Protein AF-0000000077098275 (afdb_homodimer)

Structure (mmCIF, N/CA/C/O backbone):
data_AF-0000000077098275-model_v1
#
loop_
_entity.id
_entity.type
_entity.pdbx_description
1 polymer 'Uncharacterized protein'
#
loop_
_atom_site.group_PDB
_atom_site.id
_atom_site.type_symbol
_atom_site.label_atom_id
_atom_site.label_alt_id
_atom_site.label_comp_id
_atom_site.label_asym_id
_atom_site.label_entity_id
_atom_site.label_seq_id
_atom_site.pdbx_PDB_ins_code
_atom_site.Cartn_x
_atom_site.Cartn_y
_atom_site.Cartn_z
_atom_site.occupancy
_atom_site.B_iso_or_equiv
_atom_site.auth_seq_id
_atom_site.auth_comp_id
_atom_site.auth_asym_id
_atom_site.auth_atom_id
_atom_site.pdbx_PDB_model_num
ATOM 1 N N . MET A 1 1 ? -8.297 6.328 11.312 1 56.41 1 MET A N 1
ATOM 2 C CA . MET A 1 1 ? -8.406 5.145 10.461 1 56.41 1 MET A CA 1
ATOM 3 C C . MET A 1 1 ? -8.031 5.469 9.023 1 56.41 1 MET A C 1
ATOM 5 O O . MET A 1 1 ? -8.227 6.598 8.562 1 56.41 1 MET A O 1
ATOM 9 N N . ALA A 1 2 ? -7.176 4.492 8.523 1 63.88 2 ALA A N 1
ATOM 10 C CA . ALA A 1 2 ? -6.82 4.684 7.117 1 63.88 2 ALA A CA 1
ATOM 11 C C . ALA A 1 2 ? -8.07 4.762 6.242 1 63.88 2 ALA A C 1
ATOM 13 O O . ALA A 1 2 ? -9 3.973 6.41 1 63.88 2 ALA A O 1
ATOM 14 N N . ASP A 1 3 ? -8.07 5.73 5.465 1 86 3 ASP A N 1
ATOM 15 C CA . ASP A 1 3 ? -9.195 6.055 4.586 1 86 3 ASP A CA 1
ATOM 16 C C . ASP A 1 3 ? -9.297 5.055 3.438 1 86 3 ASP A C 1
ATOM 18 O O . ASP A 1 3 ? -8.289 4.699 2.822 1 86 3 ASP A O 1
ATOM 22 N N . LYS A 1 4 ? -10.492 4.488 3.303 1 90.38 4 LYS A N 1
ATOM 23 C CA . LYS A 1 4 ? -10.781 3.553 2.223 1 90.38 4 LYS A CA 1
ATOM 24 C C . LYS A 1 4 ? -10.352 4.117 0.873 1 90.38 4 LYS A C 1
ATOM 26 O O . LYS A 1 4 ? -9.883 3.375 0.005 1 90.38 4 LYS A O 1
ATOM 31 N N . LYS A 1 5 ? -10.531 5.406 0.741 1 93.31 5 LYS A N 1
ATOM 32 C CA . LYS A 1 5 ? -10.141 6.059 -0.504 1 93.31 5 LYS A CA 1
ATOM 33 C C . LYS A 1 5 ? -8.633 5.957 -0.72 1 93.31 5 LYS A C 1
ATOM 35 O O . LYS A 1 5 ? -8.172 5.648 -1.823 1 93.31 5 LYS A O 1
ATOM 40 N N . ASP A 1 6 ? -7.898 6.191 0.342 1 94.5 6 ASP A N 1
ATOM 41 C CA . ASP A 1 6 ? -6.445 6.09 0.25 1 94.5 6 ASP A CA 1
ATOM 42 C C . ASP A 1 6 ? -6.012 4.66 -0.071 1 94.5 6 ASP A C 1
ATOM 44 O O . ASP A 1 6 ? -5.102 4.445 -0.874 1 94.5 6 ASP A O 1
ATOM 48 N N . ALA A 1 7 ? -6.75 3.693 0.528 1 96.44 7 ALA A N 1
ATOM 49 C CA . ALA A 1 7 ? -6.438 2.287 0.292 1 96.44 7 ALA A CA 1
ATOM 50 C C . ALA A 1 7 ? -6.66 1.914 -1.171 1 96.44 7 ALA A C 1
ATOM 52 O O . ALA A 1 7 ? -5.883 1.152 -1.75 1 96.44 7 ALA A O 1
ATOM 53 N N . GLN A 1 8 ? -7.707 2.457 -1.73 1 96 8 GLN A N 1
ATOM 54 C CA . GLN A 1 8 ? -8.016 2.178 -3.129 1 96 8 GLN A CA 1
ATOM 55 C C . GLN A 1 8 ? -6.965 2.777 -4.059 1 96 8 GLN A C 1
ATOM 57 O O . GLN A 1 8 ? -6.633 2.191 -5.09 1 96 8 GLN A O 1
ATOM 62 N N . VAL A 1 9 ? -6.461 3.949 -3.701 1 96.12 9 VAL A N 1
ATOM 63 C CA . VAL A 1 9 ? -5.383 4.566 -4.465 1 96.12 9 VAL A CA 1
ATOM 64 C C . VAL A 1 9 ? -4.145 3.676 -4.43 1 96.12 9 VAL A C 1
ATOM 66 O O . VAL A 1 9 ? -3.516 3.434 -5.461 1 96.12 9 VAL A O 1
ATOM 69 N N . MET A 1 10 ? -3.889 3.172 -3.211 1 97.19 10 MET A N 1
ATOM 70 C CA . MET A 1 10 ? -2.746 2.277 -3.053 1 97.19 10 MET A CA 1
ATOM 71 C C . MET A 1 10 ? -2.936 1.001 -3.865 1 97.19 10 MET A C 1
ATOM 73 O O . MET A 1 10 ? -2.006 0.537 -4.523 1 97.19 10 MET A O 1
ATOM 77 N N . LEU A 1 11 ? -4.121 0.427 -3.842 1 97.56 11 LEU A N 1
ATOM 78 C CA . LEU A 1 11 ? -4.418 -0.797 -4.574 1 97.56 11 LEU A CA 1
ATOM 79 C C . LEU A 1 11 ? -4.25 -0.587 -6.078 1 97.56 11 LEU A C 1
ATOM 81 O O . LEU A 1 11 ? -3.684 -1.437 -6.766 1 97.56 11 LEU A O 1
ATOM 85 N N . ALA A 1 12 ? -4.738 0.492 -6.582 1 97.31 12 ALA A N 1
ATOM 86 C CA . ALA A 1 12 ? -4.621 0.805 -8.008 1 97.31 12 ALA A CA 1
ATOM 87 C C . ALA A 1 12 ? -3.156 0.902 -8.422 1 97.31 12 ALA A C 1
ATOM 89 O O . ALA A 1 12 ? -2.773 0.4 -9.484 1 97.31 12 ALA A O 1
ATOM 90 N N . ALA A 1 13 ? -2.348 1.507 -7.617 1 97.25 13 ALA A N 1
ATOM 91 C CA . ALA A 1 13 ? -0.921 1.632 -7.906 1 97.25 13 ALA A CA 1
ATOM 92 C C . ALA A 1 13 ? -0.24 0.266 -7.914 1 97.25 13 ALA A C 1
ATOM 94 O O . ALA A 1 13 ? 0.595 -0.015 -8.773 1 97.25 13 ALA A O 1
ATOM 95 N N . LEU A 1 14 ? -0.598 -0.636 -6.973 1 97.75 14 LEU A N 1
ATOM 96 C CA . LEU A 1 14 ? -0.047 -1.985 -6.918 1 97.75 14 LEU A CA 1
ATOM 97 C C . LEU A 1 14 ? -0.404 -2.77 -8.172 1 97.75 14 LEU A C 1
ATOM 99 O O . LEU A 1 14 ? 0.446 -3.459 -8.742 1 97.75 14 LEU A O 1
ATOM 103 N N . ARG A 1 15 ? -1.604 -2.539 -8.656 1 97.12 15 ARG A N 1
ATOM 104 C CA . ARG A 1 15 ? -2.104 -3.258 -9.82 1 97.12 15 ARG A CA 1
ATOM 105 C C . ARG A 1 15 ? -1.322 -2.877 -11.078 1 97.12 15 ARG A C 1
ATOM 107 O O . ARG A 1 15 ? -1.293 -3.635 -12.047 1 97.12 15 ARG A O 1
ATOM 114 N N . GLU A 1 16 ? -0.742 -1.752 -11.102 1 97.5 16 GLU A N 1
ATOM 115 C CA . GLU A 1 16 ? 0.075 -1.327 -12.234 1 97.5 16 GLU A CA 1
ATOM 116 C C . GLU A 1 16 ? 1.383 -2.111 -12.297 1 97.5 16 GLU A C 1
ATOM 118 O O . GLU A 1 16 ? 2.045 -2.141 -13.336 1 97.5 16 GLU A O 1
ATOM 123 N N . GLU A 1 17 ? 1.777 -2.732 -11.203 1 96.88 17 GLU A N 1
ATOM 124 C CA . GLU A 1 17 ? 3.092 -3.363 -11.109 1 96.88 17 GLU A CA 1
ATOM 125 C C . GLU A 1 17 ? 2.973 -4.883 -11.078 1 96.88 17 GLU A C 1
ATOM 127 O O . GLU A 1 17 ? 3.85 -5.59 -11.578 1 96.88 17 GLU A O 1
ATOM 132 N N . ILE A 1 18 ? 1.907 -5.379 -10.453 1 95.06 18 ILE A N 1
ATOM 133 C CA . ILE A 1 18 ? 1.725 -6.824 -10.336 1 95.06 18 ILE A CA 1
ATOM 134 C C . ILE A 1 18 ? 0.254 -7.176 -10.547 1 95.06 18 ILE A C 1
ATOM 136 O O . ILE A 1 18 ? -0.635 -6.395 -10.195 1 95.06 18 ILE A O 1
ATOM 140 N N . PRO A 1 19 ? 0.095 -8.367 -11.148 1 94.38 19 PRO A N 1
ATOM 141 C CA . PRO A 1 19 ? -1.283 -8.859 -11.148 1 94.38 19 PRO A CA 1
ATOM 142 C C . PRO A 1 19 ? -1.779 -9.211 -9.75 1 94.38 19 PRO A C 1
ATOM 144 O O . PRO A 1 19 ? -1.065 -9.867 -8.984 1 94.38 19 PRO A O 1
ATOM 147 N N . ILE A 1 20 ? -2.986 -8.695 -9.422 1 94.94 20 ILE A N 1
ATOM 148 C CA . ILE A 1 20 ? -3.635 -9.055 -8.164 1 94.94 20 ILE A CA 1
ATOM 149 C C . ILE A 1 20 ? -4.938 -9.805 -8.453 1 94.94 20 ILE A C 1
ATOM 151 O O . ILE A 1 20 ? -5.91 -9.203 -8.922 1 94.94 20 ILE A O 1
ATOM 155 N N . PRO A 1 21 ? -4.867 -11.109 -8.133 1 93.69 21 PRO A N 1
ATOM 156 C CA . PRO A 1 21 ? -6.105 -11.867 -8.336 1 93.69 21 PRO A CA 1
ATOM 157 C C . PRO A 1 21 ? -7.27 -11.336 -7.508 1 93.69 21 PRO A C 1
ATOM 159 O O . PRO A 1 21 ? -7.078 -10.922 -6.363 1 93.69 21 PRO A O 1
ATOM 162 N N . TYR A 1 22 ? -8.461 -11.398 -8.07 1 93.38 22 TYR A N 1
ATOM 163 C CA . TYR A 1 22 ? -9.656 -10.906 -7.398 1 93.38 22 TYR A CA 1
ATOM 164 C C . TYR A 1 22 ? -9.812 -11.555 -6.031 1 93.38 22 TYR A C 1
ATOM 166 O O . TYR A 1 22 ? -10.195 -10.891 -5.062 1 93.38 22 TYR A O 1
ATOM 174 N N . ALA A 1 23 ? -9.398 -12.844 -5.977 1 93.69 23 ALA A N 1
ATOM 175 C CA . ALA A 1 23 ? -9.547 -13.625 -4.754 1 93.69 23 ALA A CA 1
ATOM 176 C C . ALA A 1 23 ? -8.602 -13.117 -3.664 1 93.69 23 ALA A C 1
ATOM 178 O O . ALA A 1 23 ? -8.828 -13.367 -2.477 1 93.69 23 ALA A O 1
ATOM 179 N N . GLN A 1 24 ? -7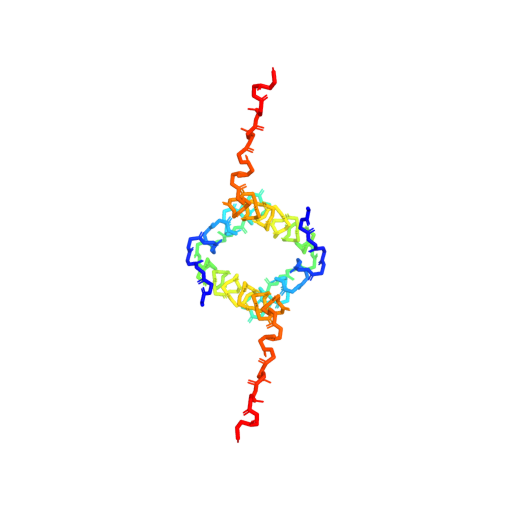.586 -12.32 -4.02 1 94.75 24 GLN A N 1
ATOM 180 C CA . GLN A 1 24 ? -6.59 -11.859 -3.057 1 94.75 24 GLN A CA 1
ATOM 181 C C . GLN A 1 24 ? -6.789 -10.383 -2.719 1 94.75 24 GLN A C 1
ATOM 183 O O . GLN A 1 24 ? -6.191 -9.867 -1.772 1 94.75 24 GLN A O 1
ATOM 188 N N . GLU A 1 25 ? -7.691 -9.703 -3.428 1 95.44 25 GLU A N 1
ATOM 189 C CA . GLU A 1 25 ? -7.855 -8.258 -3.322 1 95.44 25 GLU A CA 1
ATOM 190 C C . GLU A 1 25 ? -8.234 -7.844 -1.902 1 95.44 25 GLU A C 1
ATOM 192 O O . GLU A 1 25 ? -7.711 -6.863 -1.375 1 95.44 25 GLU A O 1
ATOM 197 N N . LYS A 1 26 ? -9.109 -8.656 -1.34 1 95.81 26 LYS A N 1
ATOM 198 C CA . LYS A 1 26 ? -9.57 -8.32 0.005 1 95.81 26 LYS A CA 1
ATOM 199 C C . LYS A 1 26 ? -8.414 -8.352 1.003 1 95.81 26 LYS A C 1
ATOM 201 O O . LYS A 1 26 ? -8.352 -7.527 1.917 1 95.81 26 LYS A O 1
ATOM 206 N N . TYR A 1 27 ? -7.52 -9.32 0.812 1 96.56 27 TYR A N 1
ATOM 207 C CA . TYR A 1 27 ? -6.371 -9.453 1.702 1 96.56 27 TYR A CA 1
ATOM 208 C C . TYR A 1 27 ? -5.352 -8.352 1.441 1 96.56 27 TYR A C 1
ATOM 210 O O . TYR A 1 27 ? -4.766 -7.805 2.379 1 96.56 27 TYR A O 1
ATOM 218 N N . VAL A 1 28 ? -5.219 -8.023 0.204 1 96.81 28 VAL A N 1
ATOM 219 C CA . VAL A 1 28 ? -4.309 -6.941 -0.156 1 96.81 28 VAL A CA 1
ATOM 220 C C . VAL A 1 28 ? -4.812 -5.629 0.438 1 96.81 28 VAL A C 1
ATOM 222 O O . VAL A 1 28 ? -4.039 -4.867 1.025 1 96.81 28 VAL A O 1
ATOM 225 N N . LEU A 1 29 ? -6.117 -5.406 0.363 1 97.06 29 LEU A N 1
ATOM 226 C CA . LEU A 1 29 ? -6.711 -4.191 0.906 1 97.06 29 LEU A CA 1
ATOM 227 C C . LEU A 1 29 ? -6.539 -4.133 2.42 1 97.06 29 LEU A C 1
ATOM 229 O O . LEU A 1 29 ? -6.234 -3.074 2.975 1 97.06 29 LEU A O 1
ATOM 233 N N . ARG A 1 30 ? -6.703 -5.27 3.039 1 96.56 30 ARG A N 1
ATOM 234 C CA . ARG A 1 30 ? -6.496 -5.324 4.48 1 96.56 30 ARG A CA 1
ATOM 235 C C . ARG A 1 30 ? -5.059 -4.965 4.844 1 96.56 30 ARG A C 1
ATOM 237 O O . ARG A 1 30 ? -4.82 -4.191 5.773 1 96.56 30 ARG A O 1
ATOM 244 N N . GLY A 1 31 ? -4.086 -5.535 4.043 1 97.31 31 GLY A N 1
ATOM 245 C CA . GLY A 1 31 ? -2.684 -5.211 4.254 1 97.31 31 GLY A CA 1
ATOM 246 C C . GLY A 1 31 ?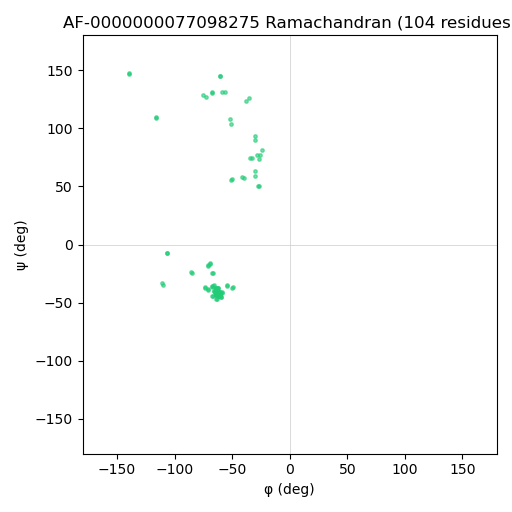 -2.373 -3.742 4.035 1 97.31 31 GLY A C 1
ATOM 247 O O . GLY A 1 31 ? -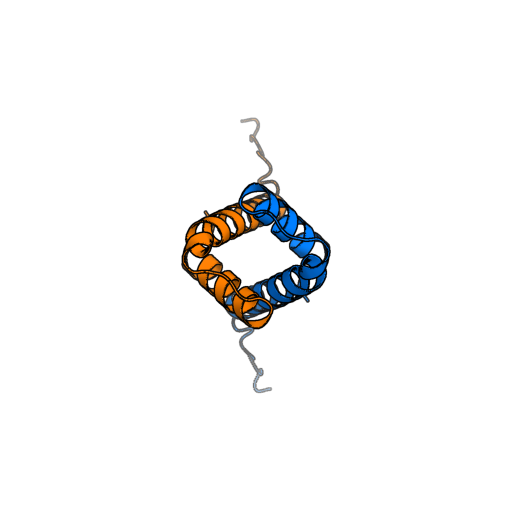1.627 -3.137 4.809 1 97.31 31 GLY A O 1
ATOM 248 N N . ILE A 1 32 ? -2.943 -3.184 3.051 1 97.62 32 ILE A N 1
ATOM 249 C CA . ILE A 1 32 ? -2.758 -1.77 2.742 1 97.62 32 ILE A CA 1
ATOM 250 C C . ILE A 1 32 ? -3.295 -0.917 3.891 1 97.62 32 ILE A C 1
ATOM 252 O O . ILE A 1 32 ? -2.625 0.013 4.348 1 97.62 32 ILE A O 1
ATOM 256 N N . MET A 1 33 ? -4.512 -1.261 4.359 1 97.06 33 MET A N 1
ATOM 257 C CA . MET A 1 33 ? -5.129 -0.498 5.438 1 97.06 33 MET A CA 1
ATOM 258 C C . MET A 1 33 ? -4.289 -0.574 6.707 1 97.06 33 MET A C 1
ATOM 260 O O . MET A 1 33 ? -4.07 0.439 7.375 1 97.06 33 MET A O 1
ATOM 264 N N . LYS A 1 34 ? -3.799 -1.734 7.047 1 95.94 34 LYS A N 1
ATOM 265 C CA . LYS A 1 34 ? -2.906 -1.894 8.188 1 95.94 34 LYS A CA 1
ATOM 266 C C . LYS A 1 34 ? -1.645 -1.053 8.023 1 95.94 34 LYS A C 1
ATOM 268 O O . LYS A 1 34 ? -1.209 -0.386 8.969 1 95.94 34 LYS A O 1
ATOM 273 N N . GLY A 1 35 ? -1.076 -1.13 6.789 1 96.06 35 GLY A N 1
ATOM 274 C CA . GLY A 1 35 ? 0.127 -0.363 6.508 1 96.06 35 GLY A CA 1
ATOM 275 C C . GLY A 1 35 ? -0.071 1.134 6.652 1 96.06 35 GLY A C 1
ATOM 276 O O . GLY A 1 35 ? 0.759 1.82 7.25 1 96.06 35 GLY A O 1
ATOM 277 N N . LEU A 1 36 ? -1.148 1.619 6.164 1 95.19 36 LEU A N 1
ATOM 278 C CA . LEU A 1 36 ? -1.456 3.041 6.258 1 95.19 36 LEU A CA 1
ATOM 279 C C . LEU A 1 36 ? -1.668 3.455 7.711 1 95.19 36 LEU A C 1
ATOM 281 O O . LEU A 1 36 ? -1.236 4.535 8.125 1 95.19 36 LEU A O 1
ATOM 285 N N . GLU A 1 37 ? -2.309 2.658 8.469 1 93.81 37 GLU A N 1
ATOM 286 C CA . GLU A 1 37 ? -2.506 2.932 9.891 1 93.81 37 GLU A CA 1
ATOM 287 C C . GLU A 1 37 ? -1.173 2.998 10.633 1 93.81 37 GLU A C 1
ATOM 289 O O . GLU A 1 37 ? -0.966 3.877 11.469 1 93.81 37 GLU A O 1
ATOM 294 N N . ARG A 1 38 ? -0.293 2.145 10.336 1 93.88 38 ARG A N 1
ATOM 295 C CA . ARG A 1 38 ? 1.03 2.139 10.953 1 93.88 38 ARG A CA 1
ATOM 296 C C . ARG A 1 38 ? 1.799 3.41 10.609 1 93.88 38 ARG A C 1
ATOM 298 O O . ARG A 1 38 ? 2.482 3.979 11.461 1 93.88 38 ARG A O 1
ATOM 305 N N . LEU A 1 39 ? 1.651 3.816 9.422 1 91.5 39 LEU A N 1
ATOM 306 C CA . LEU A 1 39 ? 2.336 5.035 9 1 91.5 39 LEU A CA 1
ATOM 307 C C . LEU A 1 39 ? 1.771 6.25 9.727 1 91.5 39 LEU A C 1
ATOM 309 O O . LEU A 1 39 ? 2.518 7.16 10.094 1 91.5 39 LEU A O 1
ATOM 313 N N . GLU A 1 40 ? 0.496 6.352 9.828 1 87.81 40 GLU A N 1
ATOM 314 C CA . GLU A 1 40 ? -0.147 7.457 10.531 1 87.81 40 GLU A CA 1
ATOM 315 C C . GLU A 1 40 ? 0.298 7.508 11.992 1 87.81 40 GLU A C 1
ATOM 317 O O . GLU A 1 40 ? 0.514 8.594 12.547 1 87.81 40 GLU A O 1
ATOM 322 N N . LYS A 1 41 ? 0.395 6.367 12.562 1 88.75 41 LYS A N 1
ATOM 323 C CA . LYS A 1 41 ? 0.804 6.285 13.961 1 88.75 41 LYS A CA 1
ATOM 324 C C . LYS A 1 41 ? 2.252 6.734 14.133 1 88.75 41 LYS A C 1
ATOM 326 O O . LYS A 1 41 ? 2.609 7.301 15.172 1 88.75 41 LYS A O 1
ATOM 331 N N . GLN A 1 42 ? 3.012 6.406 13.141 1 85 42 GLN A N 1
ATOM 332 C CA . GLN A 1 42 ? 4.41 6.812 13.203 1 85 42 GLN A CA 1
ATOM 333 C C . GLN A 1 42 ? 4.551 8.32 13.016 1 85 42 GLN A C 1
ATOM 335 O O . GLN A 1 42 ? 5.469 8.938 13.57 1 85 42 GLN A O 1
ATOM 340 N N . LYS A 1 43 ? 3.736 8.898 12.125 1 74.12 43 LYS A N 1
ATOM 341 C CA . LYS A 1 43 ? 3.828 10.32 11.812 1 74.12 43 LYS A CA 1
ATOM 342 C C . LYS A 1 43 ? 3.031 11.156 12.812 1 74.12 43 LYS A C 1
ATOM 344 O O . LYS A 1 43 ? 3.145 12.383 12.836 1 74.12 43 LYS A O 1
ATOM 349 N N . ALA A 1 44 ? 2.068 10.586 13.43 1 64 44 ALA A N 1
ATOM 350 C CA . ALA A 1 44 ? 1.331 11.328 14.453 1 64 44 ALA A CA 1
ATOM 351 C C . ALA A 1 44 ? 2.281 11.953 15.469 1 64 44 ALA A C 1
ATOM 353 O O . ALA A 1 44 ? 3.209 11.297 15.945 1 64 44 ALA A O 1
ATOM 354 N N . PRO A 1 45 ? 2.408 13.219 15.25 1 56.31 45 PRO A N 1
ATOM 355 C CA . PRO A 1 45 ? 3.188 13.883 16.297 1 56.31 45 PRO A CA 1
ATOM 356 C C . PRO A 1 45 ? 2.938 13.281 17.688 1 56.31 45 PRO A C 1
ATOM 358 O O . PRO A 1 45 ? 1.887 12.68 17.922 1 56.31 45 PRO A O 1
ATOM 361 N N . GLU A 1 46 ? 3.982 12.875 18.375 1 48.72 46 GLU A N 1
ATOM 362 C CA . GLU A 1 46 ? 3.764 12.664 19.797 1 48.72 46 GLU A CA 1
ATOM 363 C C . GLU A 1 46 ? 2.684 13.594 20.344 1 48.72 46 GLU A C 1
ATOM 365 O O . GLU A 1 46 ? 2.855 14.82 20.344 1 48.72 46 GLU A O 1
ATOM 370 N N . ALA A 1 47 ? 1.532 13.625 19.938 1 42.44 47 ALA A N 1
ATOM 371 C CA . ALA A 1 47 ? 0.729 14.414 20.875 1 42.44 47 ALA A CA 1
ATOM 372 C C . ALA A 1 47 ? 1.321 14.375 22.281 1 42.44 47 ALA A C 1
ATOM 374 O O . ALA A 1 47 ? 1.452 13.297 22.875 1 42.44 47 ALA A O 1
ATOM 375 N N . GLY A 1 48 ? 2.375 15.031 22.547 1 39.28 48 GLY A N 1
ATOM 376 C CA . GLY A 1 48 ? 2.715 15.359 23.922 1 39.28 48 GLY A CA 1
ATOM 377 C C . GLY A 1 48 ? 1.51 15.391 24.844 1 39.28 48 GLY A C 1
ATOM 378 O O . GLY A 1 48 ? 0.542 16.109 24.578 1 39.28 48 GLY A O 1
ATOM 379 N N . THR A 1 49 ? 1.032 14.336 25.328 1 42.25 49 THR A N 1
ATOM 380 C CA . THR A 1 49 ? 0.385 14.406 26.625 1 42.25 49 THR A CA 1
ATOM 381 C C . THR A 1 49 ? 0.961 15.547 27.453 1 42.25 49 THR A C 1
ATOM 383 O O . THR A 1 49 ? 2.074 15.445 27.984 1 42.25 49 THR A O 1
ATOM 386 N N . SER A 1 50 ? 1.066 16.75 2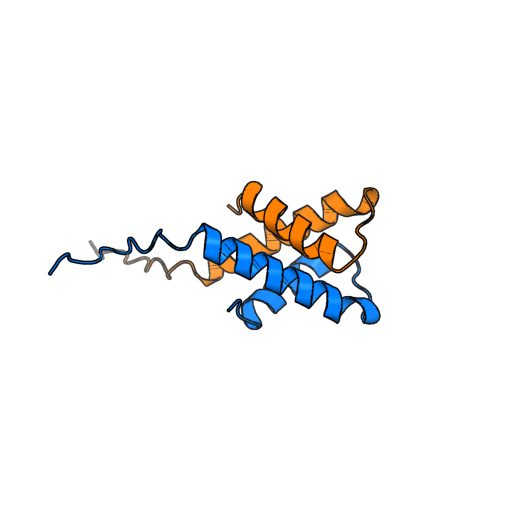6.938 1 41 50 SER A N 1
ATOM 387 C CA . SER A 1 50 ? 1.126 17.828 27.922 1 41 50 SER A CA 1
ATOM 388 C C . SER A 1 50 ? -0.005 17.719 28.938 1 41 50 SER A C 1
ATOM 390 O O . SER A 1 50 ? -1.163 18 28.625 1 41 50 SER A O 1
ATOM 392 N N . LYS A 1 51 ? -0.176 16.609 29.656 1 39.78 51 LYS A N 1
ATOM 393 C CA . LYS A 1 51 ? -0.775 16.75 30.984 1 39.78 51 LYS A CA 1
ATOM 394 C C . LYS A 1 51 ? -0.351 18.062 31.641 1 39.78 51 LYS A C 1
ATOM 396 O O . LYS A 1 51 ? 0.833 18.266 31.922 1 39.78 51 LYS A O 1
ATOM 401 N N . GLY A 1 52 ? -0.821 19.203 31.281 1 33.09 52 GLY A N 1
ATOM 402 C CA . GLY A 1 52 ? -0.918 20.281 32.25 1 33.09 52 GLY A CA 1
ATOM 403 C C . GLY A 1 52 ? -1.138 19.781 33.656 1 33.09 52 GLY A C 1
ATOM 404 O O . GLY A 1 52 ? -1.962 18.906 33.906 1 33.09 52 GLY A O 1
ATOM 405 N N . LYS A 1 53 ? -0.064 19.562 34.312 1 34.59 53 LYS A N 1
ATOM 406 C CA . LYS A 1 53 ? -0.129 19.641 35.781 1 34.59 53 LYS A CA 1
ATOM 407 C C . LYS A 1 53 ? -0.994 20.828 36.219 1 34.59 53 LYS A C 1
ATOM 409 O O . LYS A 1 53 ? -0.618 21.984 36.031 1 34.59 53 LYS A O 1
ATOM 414 N N . HIS A 1 54 ? -2.334 20.875 35.781 1 23.72 54 HIS A N 1
ATOM 415 C CA . HIS A 1 54 ? -2.953 21.625 36.875 1 23.72 54 HIS A CA 1
ATOM 416 C C . HIS A 1 54 ? -2.879 20.859 38.188 1 23.72 54 HIS A C 1
ATOM 418 O O . HIS A 1 54 ? -2.914 19.625 38.188 1 23.72 54 HIS A O 1
ATOM 424 N N . MET B 1 1 ? 8.961 12.844 -2.168 1 58.16 1 MET B N 1
ATOM 425 C CA . MET B 1 1 ? 9.141 11.453 -2.57 1 58.16 1 MET B CA 1
ATOM 426 C C . MET B 1 1 ? 8.836 10.508 -1.411 1 58.16 1 MET B C 1
ATOM 428 O O . MET B 1 1 ? 9.047 10.859 -0.249 1 58.16 1 MET B O 1
ATOM 432 N N . ALA B 1 2 ? 8.07 9.43 -1.848 1 64.88 2 ALA B N 1
ATOM 433 C CA . ALA B 1 2 ? 7.766 8.43 -0.828 1 64.88 2 ALA B CA 1
ATOM 434 C C . ALA B 1 2 ? 9.047 7.84 -0.234 1 64.88 2 ALA B C 1
ATOM 436 O O . ALA B 1 2 ? 9.984 7.523 -0.962 1 64.88 2 ALA B O 1
ATOM 437 N N . ASP B 1 3 ? 9.031 7.832 1.002 1 86.19 3 ASP B N 1
ATOM 438 C CA . ASP B 1 3 ? 10.172 7.375 1.783 1 86.19 3 ASP B CA 1
ATOM 439 C C . ASP B 1 3 ? 10.273 5.852 1.767 1 86.19 3 ASP B C 1
ATOM 441 O O . ASP B 1 3 ? 9.273 5.156 1.915 1 86.19 3 ASP B O 1
ATOM 445 N N . LYS B 1 4 ? 11.477 5.375 1.431 1 90.62 4 LYS B N 1
ATOM 446 C CA . LYS B 1 4 ? 11.766 3.941 1.418 1 90.62 4 LYS B CA 1
ATOM 447 C C . LYS B 1 4 ? 11.336 3.285 2.729 1 90.62 4 LYS B C 1
ATOM 449 O O . LYS B 1 4 ? 10.875 2.143 2.734 1 90.62 4 LYS B O 1
ATOM 454 N N . LYS B 1 5 ? 11.547 4.039 3.795 1 93.31 5 LYS B N 1
ATOM 455 C CA . LYS B 1 5 ? 11.156 3.516 5.102 1 93.31 5 LYS B CA 1
ATOM 456 C C . LYS B 1 5 ? 9.648 3.285 5.176 1 93.31 5 LYS B C 1
ATOM 458 O O . LYS B 1 5 ? 9.195 2.25 5.668 1 93.31 5 LYS B O 1
ATOM 463 N N . ASP B 1 6 ? 8.906 4.238 4.668 1 94.44 6 ASP B N 1
ATOM 464 C CA . ASP B 1 6 ? 7.453 4.094 4.656 1 94.44 6 ASP B CA 1
ATOM 465 C C . ASP B 1 6 ? 7.023 2.92 3.777 1 94.44 6 ASP B C 1
ATOM 467 O O . ASP B 1 6 ? 6.117 2.168 4.137 1 94.44 6 ASP B O 1
ATOM 471 N N . ALA B 1 7 ? 7.762 2.762 2.656 1 96.44 7 ALA B N 1
ATOM 472 C CA . ALA B 1 7 ? 7.449 1.666 1.744 1 96.44 7 ALA B CA 1
ATOM 473 C C . ALA B 1 7 ? 7.68 0.313 2.412 1 96.44 7 ALA B C 1
ATOM 475 O O . ALA B 1 7 ? 6.902 -0.624 2.211 1 96.44 7 ALA B O 1
ATOM 476 N N . GLN B 1 8 ? 8.727 0.255 3.201 1 96.06 8 GLN B N 1
ATOM 477 C CA . GLN B 1 8 ? 9.031 -0.988 3.9 1 96.06 8 GLN B CA 1
ATOM 478 C C . GLN B 1 8 ? 7.98 -1.305 4.957 1 96.06 8 GLN B C 1
ATOM 480 O O . GLN B 1 8 ? 7.648 -2.471 5.18 1 96.06 8 GLN B O 1
ATOM 485 N N . VAL B 1 9 ? 7.465 -0.281 5.609 1 96.12 9 VAL B N 1
ATOM 486 C CA . VAL B 1 9 ? 6.387 -0.463 6.574 1 96.12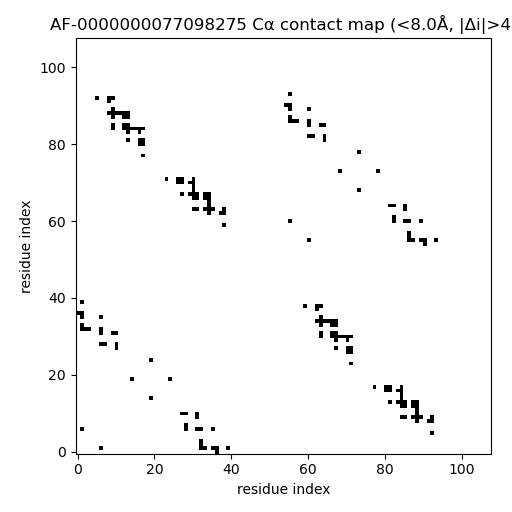 9 VAL B CA 1
ATOM 487 C C . VAL B 1 9 ? 5.152 -1.023 5.867 1 96.12 9 VAL B C 1
ATOM 489 O O . VAL B 1 9 ? 4.527 -1.966 6.355 1 96.12 9 VAL B O 1
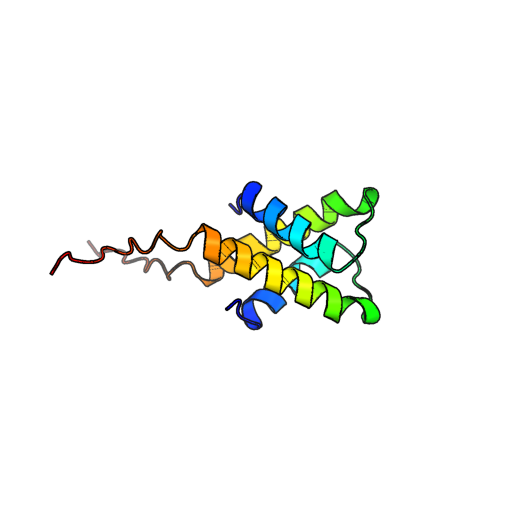ATOM 492 N N . MET B 1 10 ? 4.906 -0.434 4.684 1 97.19 10 MET B N 1
ATOM 493 C CA . MET B 1 10 ? 3.764 -0.9 3.9 1 97.19 10 MET B CA 1
ATOM 494 C C . MET B 1 10 ? 3.961 -2.346 3.459 1 97.19 10 MET B C 1
ATOM 496 O O . MET B 1 10 ? 3.033 -3.154 3.531 1 97.19 10 MET B O 1
ATOM 500 N N . LEU B 1 11 ? 5.148 -2.693 3.01 1 97.56 11 LEU B N 1
ATOM 501 C CA . LEU B 1 11 ? 5.457 -4.043 2.555 1 97.56 11 LEU B CA 1
ATOM 502 C C . LEU B 1 11 ? 5.289 -5.051 3.688 1 97.56 11 LEU B C 1
ATOM 504 O O . LEU B 1 11 ? 4.73 -6.133 3.486 1 97.56 11 LEU B O 1
ATOM 508 N N . ALA B 1 12 ? 5.773 -4.723 4.844 1 97.38 12 ALA B N 1
ATOM 509 C CA . ALA B 1 12 ? 5.656 -5.605 6.004 1 97.38 12 ALA B CA 1
ATOM 510 C C . ALA B 1 12 ? 4.191 -5.867 6.348 1 97.38 12 ALA B C 1
ATOM 512 O O . ALA B 1 12 ? 3.812 -7 6.652 1 97.38 12 ALA B O 1
ATOM 513 N N . ALA B 1 13 ? 3.377 -4.879 6.289 1 97.19 13 ALA B N 1
ATOM 514 C CA . ALA B 1 13 ? 1.95 -5.023 6.57 1 97.19 13 ALA B CA 1
ATOM 515 C C . ALA B 1 13 ? 1.276 -5.918 5.531 1 97.19 13 ALA B C 1
ATOM 517 O O . ALA B 1 13 ? 0.452 -6.77 5.879 1 97.19 13 ALA B O 1
ATOM 518 N N . LEU B 1 14 ? 1.642 -5.777 4.234 1 97.81 14 LEU B N 1
ATOM 519 C CA . LEU B 1 14 ? 1.095 -6.613 3.172 1 97.81 14 LEU B CA 1
ATOM 520 C C . LEU B 1 14 ? 1.461 -8.078 3.391 1 97.81 14 LEU B C 1
ATOM 522 O O . LEU B 1 14 ? 0.618 -8.961 3.229 1 97.81 14 LEU B O 1
ATOM 526 N N . ARG B 1 15 ? 2.666 -8.289 3.873 1 97.19 15 ARG B N 1
ATOM 527 C CA . ARG B 1 15 ? 3.174 -9.641 4.082 1 97.19 15 ARG B CA 1
ATOM 528 C C . ARG B 1 15 ? 2.398 -10.359 5.184 1 97.19 15 ARG B C 1
ATOM 530 O O . ARG B 1 15 ? 2.375 -11.586 5.234 1 97.19 15 ARG B O 1
ATOM 537 N N . GLU B 1 16 ? 1.81 -9.656 6.059 1 97.56 16 GLU B N 1
ATOM 538 C CA . GLU B 1 16 ? 0.997 -10.25 7.113 1 97.56 16 GLU B CA 1
ATOM 539 C C . GLU B 1 16 ? -0.307 -10.812 6.559 1 97.56 16 GLU B C 1
ATOM 541 O O . GLU B 1 16 ? -0.964 -11.625 7.207 1 97.56 16 GLU B O 1
ATOM 546 N N . GLU B 1 17 ? -0.695 -10.391 5.363 1 97 17 GLU B N 1
ATOM 547 C CA . GLU B 1 17 ? -2.006 -10.742 4.824 1 97 17 GLU B CA 1
ATOM 548 C C . GLU B 1 17 ? -1.88 -11.695 3.643 1 97 17 GLU B C 1
ATOM 550 O O . GLU B 1 17 ? -2.758 -12.539 3.418 1 97 17 GLU B O 1
ATOM 555 N N . ILE B 1 18 ? -0.817 -11.531 2.881 1 95.25 18 ILE B N 1
ATOM 556 C CA . ILE B 1 18 ? -0.633 -12.375 1.703 1 95.25 18 ILE B CA 1
ATOM 557 C C . ILE B 1 18 ? 0.836 -12.766 1.576 1 95.25 18 ILE B C 1
ATOM 559 O O . ILE B 1 18 ? 1.727 -12.008 1.965 1 95.25 18 ILE B O 1
ATOM 563 N N . PRO B 1 19 ? 1.001 -14 1.035 1 94.31 19 PRO B N 1
ATOM 564 C CA . PRO B 1 19 ? 2.379 -14.32 0.652 1 94.31 19 PRO B CA 1
ATOM 565 C C . PRO B 1 19 ? 2.875 -13.477 -0.518 1 94.31 19 PRO B C 1
ATOM 567 O O . PRO B 1 19 ? 2.166 -13.312 -1.515 1 94.31 19 PRO B O 1
ATOM 570 N N . ILE B 1 20 ? 4.082 -12.891 -0.328 1 95 20 ILE B N 1
ATOM 571 C CA . ILE B 1 20 ? 4.73 -12.156 -1.409 1 95 20 ILE B CA 1
ATOM 572 C C . ILE B 1 20 ? 6.039 -12.852 -1.79 1 95 20 ILE B C 1
ATOM 574 O O . ILE B 1 20 ? 7.012 -12.812 -1.035 1 95 20 ILE B O 1
ATOM 578 N N . PRO B 1 21 ? 5.984 -13.461 -2.994 1 93.81 21 PRO B N 1
ATOM 579 C CA . PRO B 1 21 ? 7.227 -14.109 -3.438 1 93.81 21 PRO B CA 1
ATOM 580 C C . PRO B 1 21 ? 8.383 -13.125 -3.564 1 93.81 21 PRO B C 1
ATOM 582 O O . PRO B 1 21 ? 8.188 -11.984 -3.994 1 93.81 21 PRO B O 1
ATOM 585 N N . TYR B 1 22 ? 9.57 -13.594 -3.248 1 93.44 22 TYR B N 1
ATOM 586 C CA . TYR B 1 22 ? 10.766 -12.758 -3.314 1 93.44 22 TYR B CA 1
ATOM 587 C C . TYR B 1 22 ? 10.914 -12.133 -4.695 1 93.44 22 TYR B C 1
ATOM 589 O O . TYR B 1 22 ? 11.289 -10.961 -4.812 1 93.44 22 TYR B O 1
ATOM 597 N N . ALA B 1 23 ? 10.508 -12.93 -5.703 1 93.75 23 ALA B N 1
ATOM 598 C CA . ALA B 1 23 ? 10.648 -12.5 -7.094 1 93.75 23 ALA B CA 1
ATOM 599 C C . ALA B 1 23 ? 9.695 -11.352 -7.414 1 93.75 23 ALA B C 1
ATOM 601 O O . ALA B 1 23 ? 9.906 -10.609 -8.375 1 93.75 23 ALA B O 1
ATOM 602 N N . GLN B 1 24 ? 8.68 -11.125 -6.578 1 94.69 24 GLN B N 1
ATOM 603 C CA . GLN B 1 24 ? 7.676 -10.102 -6.852 1 94.69 24 GLN B CA 1
ATOM 604 C C . GLN B 1 24 ? 7.863 -8.891 -5.941 1 94.69 24 GLN B C 1
ATOM 606 O O . GLN B 1 24 ? 7.25 -7.844 -6.16 1 94.69 24 GLN B O 1
ATOM 611 N N . GLU B 1 25 ? 8.758 -8.977 -4.965 1 95.5 25 GLU B N 1
ATOM 612 C CA . GLU B 1 25 ? 8.914 -7.957 -3.934 1 95.5 25 GLU B CA 1
ATOM 613 C C . GLU B 1 25 ? 9.297 -6.609 -4.539 1 95.5 25 GLU B C 1
ATOM 615 O O . GLU B 1 25 ? 8.773 -5.57 -4.137 1 95.5 25 GLU B O 1
ATOM 620 N N . LYS B 1 26 ? 10.172 -6.699 -5.516 1 95.88 26 LYS B N 1
ATOM 621 C CA . LYS B 1 26 ? 10.625 -5.457 -6.133 1 95.88 26 LYS B CA 1
ATOM 622 C C . LYS B 1 26 ? 9.469 -4.727 -6.809 1 95.88 26 LYS B C 1
ATOM 624 O O . LYS B 1 26 ? 9.406 -3.494 -6.777 1 95.88 26 LYS B O 1
ATOM 629 N N . TYR B 1 27 ? 8.586 -5.5 -7.414 1 96.5 27 TYR B N 1
ATOM 630 C CA . TYR B 1 27 ? 7.434 -4.914 -8.094 1 96.5 27 TYR B CA 1
ATOM 631 C C . TYR B 1 27 ? 6.41 -4.398 -7.082 1 96.5 27 TYR B C 1
ATOM 633 O O . TYR B 1 27 ? 5.816 -3.334 -7.281 1 96.5 27 TYR B O 1
ATOM 641 N N . VAL B 1 28 ? 6.281 -5.113 -6.031 1 96.62 28 VAL B N 1
ATOM 642 C CA . VAL B 1 28 ? 5.375 -4.684 -4.973 1 96.62 28 VAL B CA 1
ATOM 643 C C . VAL B 1 28 ? 5.871 -3.377 -4.363 1 96.62 28 VAL B C 1
ATOM 645 O O 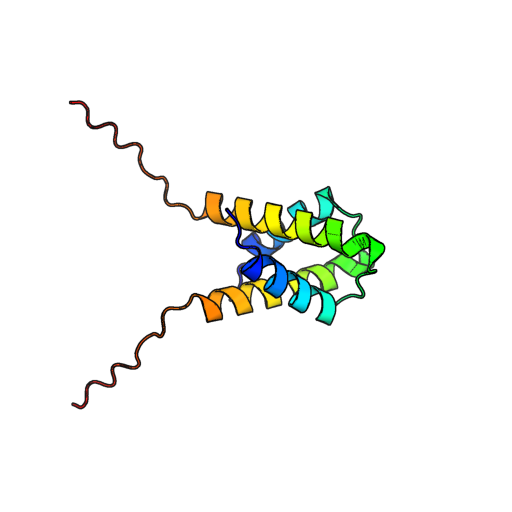. VAL B 1 28 ? 5.098 -2.436 -4.176 1 96.62 28 VAL B O 1
ATOM 648 N N . LEU B 1 29 ? 7.168 -3.293 -4.145 1 97.06 29 LEU B N 1
ATOM 649 C CA . LEU B 1 29 ? 7.762 -2.09 -3.572 1 97.06 29 LEU B CA 1
ATOM 650 C C . LEU B 1 29 ? 7.59 -0.899 -4.508 1 97.06 29 LEU B C 1
ATOM 652 O O . LEU B 1 29 ? 7.277 0.208 -4.062 1 97.06 29 LEU B O 1
ATOM 656 N N . ARG B 1 30 ? 7.758 -1.172 -5.785 1 96.56 30 ARG B N 1
ATOM 657 C CA . ARG B 1 30 ? 7.551 -0.109 -6.762 1 96.56 30 ARG B CA 1
ATOM 658 C C . ARG B 1 30 ? 6.109 0.394 -6.73 1 96.56 30 ARG B C 1
ATOM 660 O O . ARG B 1 30 ? 5.867 1.603 -6.75 1 96.56 30 ARG B O 1
ATOM 667 N N . GLY B 1 31 ? 5.137 -0.587 -6.637 1 97.31 31 GLY B N 1
ATOM 668 C CA . GLY B 1 31 ? 3.734 -0.221 -6.531 1 97.31 31 GLY B CA 1
ATOM 669 C C . GLY B 1 31 ? 3.416 0.563 -5.273 1 97.31 31 GLY B C 1
ATOM 670 O O . GLY B 1 31 ? 2.666 1.54 -5.316 1 97.31 31 GLY B O 1
ATOM 671 N N . ILE B 1 32 ? 3.988 0.187 -4.219 1 97.62 32 ILE B N 1
ATOM 672 C CA . ILE B 1 32 ? 3.793 0.869 -2.943 1 97.62 32 ILE B CA 1
ATOM 673 C C . ILE B 1 32 ? 4.324 2.299 -3.037 1 97.62 32 ILE B C 1
ATOM 675 O O . ILE B 1 32 ? 3.648 3.246 -2.629 1 97.62 32 ILE B O 1
ATOM 679 N N . MET B 1 33 ? 5.535 2.434 -3.596 1 97.12 33 MET B N 1
ATOM 680 C CA . MET B 1 33 ? 6.148 3.754 -3.719 1 97.12 33 MET B CA 1
ATOM 681 C C . MET B 1 33 ? 5.301 4.664 -4.598 1 97.12 33 MET B C 1
ATOM 683 O O . MET B 1 33 ? 5.07 5.828 -4.258 1 97.12 33 MET B O 1
ATOM 687 N N . LYS B 1 34 ? 4.82 4.156 -5.707 1 95.81 34 LYS B N 1
ATOM 688 C CA . LYS B 1 34 ? 3.926 4.918 -6.574 1 95.81 34 LYS B CA 1
ATOM 689 C C . LYS B 1 34 ? 2.66 5.332 -5.828 1 95.81 34 LYS B C 1
ATOM 691 O O . LYS B 1 34 ? 2.217 6.477 -5.934 1 95.81 34 LYS B O 1
ATOM 696 N N . GLY B 1 35 ? 2.105 4.344 -5.094 1 96.06 35 GLY B N 1
ATOM 697 C CA . GLY B 1 35 ? 0.898 4.617 -4.332 1 96.06 35 GLY B CA 1
ATOM 698 C C . GLY B 1 35 ? 1.088 5.703 -3.287 1 96.06 35 GLY B C 1
ATOM 699 O O . GLY B 1 35 ? 0.252 6.598 -3.154 1 96.06 35 GLY B O 1
ATOM 700 N N . LEU B 1 36 ? 2.162 5.656 -2.598 1 95.31 36 LEU B N 1
ATOM 701 C CA . LEU B 1 36 ? 2.463 6.652 -1.576 1 95.31 36 LEU B CA 1
ATOM 702 C C . LEU B 1 36 ? 2.668 8.031 -2.203 1 95.31 36 LEU B C 1
ATOM 704 O O . LEU B 1 36 ? 2.227 9.039 -1.65 1 95.31 36 LEU B O 1
ATOM 708 N N . GLU B 1 37 ? 3.312 8.094 -3.297 1 93.81 37 GLU B N 1
ATOM 709 C CA . GLU B 1 37 ? 3.51 9.352 -4.008 1 93.81 37 G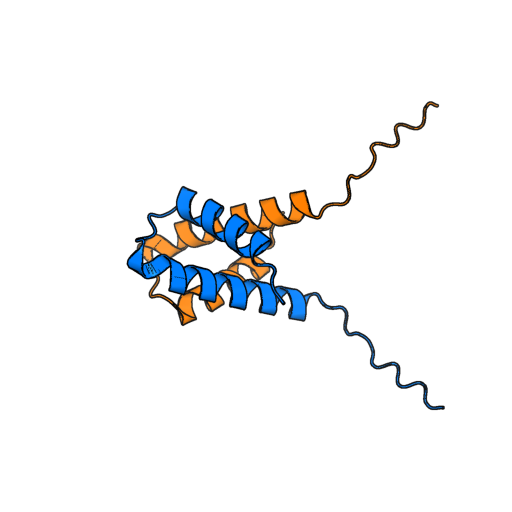LU B CA 1
ATOM 710 C C . GLU B 1 37 ? 2.178 9.953 -4.445 1 93.81 37 GLU B C 1
ATOM 712 O O . GLU B 1 37 ? 1.966 11.164 -4.324 1 93.81 37 GLU B O 1
ATOM 717 N N . ARG B 1 38 ? 1.314 9.18 -4.914 1 93.75 38 ARG B N 1
ATOM 718 C CA . ARG B 1 38 ? -0.009 9.633 -5.324 1 93.75 38 ARG B CA 1
ATOM 719 C C . ARG B 1 38 ? -0.786 10.195 -4.141 1 93.75 38 ARG B C 1
ATOM 721 O O . ARG B 1 38 ? -1.469 11.219 -4.266 1 93.75 38 ARG B O 1
ATOM 728 N N . LEU B 1 39 ? -0.647 9.562 -3.064 1 91.5 39 LEU B N 1
ATOM 729 C CA . LEU B 1 39 ? -1.339 10.031 -1.869 1 91.5 39 LEU B CA 1
ATOM 730 C C . LEU B 1 39 ? -0.78 11.367 -1.408 1 91.5 39 LEU B C 1
ATOM 732 O O . LEU B 1 39 ? -1.53 12.242 -0.961 1 91.5 39 LEU B O 1
ATOM 736 N N . GLU B 1 40 ? 0.491 11.508 -1.392 1 87.94 40 GLU B N 1
ATOM 737 C CA . GLU B 1 40 ? 1.13 12.766 -1.013 1 87.94 40 GLU B CA 1
ATOM 738 C C . GLU B 1 40 ? 0.686 13.906 -1.924 1 87.94 40 GLU B C 1
ATOM 740 O O . GLU B 1 40 ? 0.455 15.023 -1.46 1 87.94 40 GLU B O 1
ATOM 745 N N . LYS B 1 41 ? 0.62 13.602 -3.176 1 89 41 LYS B N 1
ATOM 746 C CA . LYS B 1 41 ? 0.212 14.609 -4.148 1 89 41 LYS B CA 1
ATOM 747 C C . LYS B 1 41 ? -1.239 15.023 -3.93 1 89 41 LYS B C 1
ATOM 749 O O . LYS B 1 41 ? -1.598 16.188 -4.16 1 89 41 LYS B O 1
ATOM 754 N N . GLN B 1 42 ? -2 14.07 -3.531 1 85.38 42 GLN B N 1
ATOM 755 C CA . GLN B 1 42 ? -3.402 14.367 -3.264 1 85.38 42 GLN B CA 1
ATOM 756 C C . GLN B 1 42 ? -3.553 15.219 -2.002 1 85.38 42 GLN B C 1
ATOM 758 O O . GLN B 1 42 ? -4.473 16.031 -1.902 1 85.38 42 GLN B O 1
ATOM 763 N N . LYS B 1 43 ? -2.748 14.914 -0.995 1 74.69 43 LYS B N 1
ATOM 764 C CA . LYS B 1 43 ? -2.85 15.602 0.289 1 74.69 43 LYS B CA 1
ATOM 765 C C . LYS B 1 43 ? -2.043 16.891 0.283 1 74.69 43 LYS B C 1
ATOM 767 O O . LYS B 1 43 ? -2.17 17.719 1.195 1 74.69 43 LYS B O 1
ATOM 772 N N . ALA B 1 44 ? -1.075 16.969 -0.561 1 66 44 ALA B N 1
ATOM 773 C CA . ALA B 1 44 ? -0.334 18.219 -0.66 1 66 44 ALA B CA 1
ATOM 774 C C . ALA B 1 44 ? -1.279 19.406 -0.863 1 66 44 ALA B C 1
ATOM 776 O O . ALA B 1 44 ? -2.221 19.328 -1.654 1 66 44 ALA B O 1
ATOM 777 N N . PRO B 1 45 ? -1.345 20.125 0.226 1 57.34 45 PRO B N 1
ATOM 778 C CA . PRO B 1 45 ? -2.135 21.344 0.027 1 57.34 45 PRO B CA 1
ATOM 779 C C . PRO B 1 45 ? -1.919 21.969 -1.35 1 57.34 45 PRO B C 1
ATOM 781 O O . PRO B 1 45 ? -0.878 21.75 -1.975 1 57.34 45 PRO B O 1
ATOM 784 N N . GLU B 1 46 ? -2.971 22.156 -2.086 1 49.78 46 GLU B N 1
ATOM 785 C CA . GLU B 1 46 ? -2.781 23.047 -3.223 1 49.78 46 GLU B CA 1
ATOM 786 C C . GLU B 1 46 ? -1.71 24.094 -2.93 1 49.78 46 GLU B C 1
ATOM 788 O O . GLU B 1 46 ? -1.87 24.922 -2.025 1 49.78 46 GLU B O 1
ATOM 793 N N . ALA B 1 47 ? -0.546 23.859 -2.709 1 42.81 47 ALA B N 1
ATOM 794 C CA . ALA B 1 47 ? 0.237 25.094 -2.777 1 42.81 47 ALA B CA 1
ATOM 795 C C . ALA B 1 47 ? -0.411 26.094 -3.721 1 42.81 47 ALA B C 1
ATOM 797 O O . ALA B 1 47 ? -0.627 25.812 -4.898 1 42.81 47 ALA B O 1
ATOM 798 N N . GLY B 1 48 ? -1.432 26.75 -3.348 1 39.47 48 GLY B N 1
ATOM 799 C CA . GLY B 1 48 ? -1.802 27.984 -4.016 1 39.47 48 GLY B CA 1
ATOM 800 C C . GLY B 1 48 ? -0.625 28.688 -4.668 1 39.47 48 GLY B C 1
ATOM 801 O O . GLY B 1 48 ? 0.358 29.016 -4 1 39.47 48 GLY B O 1
ATOM 802 N N . THR B 1 49 ? -0.142 28.281 -5.762 1 42.47 49 THR B N 1
ATOM 803 C CA . THR B 1 49 ? 0.475 29.281 -6.621 1 42.47 49 THR B CA 1
ATOM 804 C C . THR B 1 49 ? -0.143 30.656 -6.375 1 42.47 49 THR B C 1
ATOM 806 O O . THR B 1 49 ? -1.265 30.938 -6.809 1 42.47 49 THR B O 1
ATOM 809 N N . SER B 1 50 ? -0.24 31.125 -5.141 1 40.66 50 SER B N 1
ATOM 810 C CA . SER B 1 50 ? -0.333 32.562 -4.984 1 40.66 50 SER B CA 1
ATOM 811 C C . SER B 1 50 ? 0.773 33.281 -5.758 1 40.66 50 SER B C 1
ATOM 813 O O . SER B 1 50 ? 1.939 33.25 -5.359 1 40.66 50 SER B O 1
ATOM 815 N N . LYS B 1 51 ? 0.945 33.094 -7.062 1 39.84 51 LYS B N 1
ATOM 816 C CA . LYS B 1 51 ? 1.507 34.188 -7.852 1 39.84 51 LYS B CA 1
ATOM 817 C C . LYS B 1 51 ? 1.073 35.531 -7.301 1 39.84 51 LYS B C 1
ATOM 819 O O . LYS B 1 51 ? -0.117 35.875 -7.301 1 39.84 51 LYS B O 1
ATOM 824 N N . GLY B 1 52 ? 1.558 36.031 -6.215 1 33.62 52 GLY B N 1
ATOM 825 C CA . GLY B 1 52 ? 1.629 37.469 -6.012 1 33.62 52 GLY B CA 1
ATOM 826 C C . GLY B 1 52 ? 1.805 38.25 -7.301 1 33.62 52 GLY B C 1
ATOM 827 O O . GLY B 1 52 ? 2.582 37.844 -8.172 1 33.62 52 GLY B O 1
ATOM 828 N N . LYS B 1 53 ? 0.698 38.656 -7.832 1 35.22 53 LYS B N 1
ATOM 829 C CA . LYS B 1 53 ? 0.748 39.812 -8.719 1 35.22 53 LYS B CA 1
ATOM 830 C C . LYS B 1 53 ? 1.701 40.875 -8.188 1 35.22 53 LYS B C 1
ATOM 832 O O . LYS B 1 53 ? 1.429 41.531 -7.16 1 35.22 53 LYS B O 1
ATOM 837 N N . HIS B 1 54 ? 3.053 40.531 -7.945 1 24.3 54 HIS B N 1
ATOM 838 C CA . HIS B 1 54 ? 3.707 41.844 -8.086 1 24.3 54 HIS B CA 1
ATOM 839 C C . HIS B 1 54 ? 3.586 42.344 -9.508 1 24.3 54 HIS B C 1
ATOM 841 O O . HIS B 1 54 ? 3.537 41.594 -10.461 1 24.3 54 HIS B O 1
#

Solvent-accessible surface area (backbone atoms only — not comparable to full-atom values): 6193 Å² total; per-residue (Å²): 126,56,49,68,67,58,37,50,49,33,49,55,31,32,51,76,51,40,92,71,54,78,90,46,44,66,37,50,49,51,8,44,35,52,15,45,39,52,49,49,62,69,63,45,65,75,71,68,78,68,70,69,80,118,128,58,48,68,67,57,37,50,49,32,50,55,31,30,53,76,52,40,92,71,54,78,91,46,44,66,38,48,49,51,8,45,36,52,17,45,37,52,50,48,62,68,63,43,65,74,71,68,80,68,71,68,83,118

pLDDT: mean 82.49, std 22.03, range [23.72, 97.81]

Radius of gyration: 16.93 Å; Cα contacts (8 Å, |Δi|>4): 104; chains: 2; bounding box: 22×56×49 Å

Nearest PDB structures (foldseek):
  1cf7-assembly1_B  TM=7.410E-01  e=7.200E+00  Homo sapiens
  1cf7-assembly1_B  TM=7.024E-01  e=6.633E+00  Homo sapiens

Secondary structure (DSSP, 8-state):
---HHHHHHHHHHHHTTS---HHHHHHHHHHHHHHHHHHHHHHS----------/---HHHHHHHHHHHHTTS---HHHHHHHHHHHHHHHHHHHHHHS----------

Foldseek 3Di:
DPDLVVLVVVLVVVVVPDPDDPVCSVVSSVVSSVVVVVVCVVPPPPPPPPPPPD/DDDLVVLVVVLVVVVVPDPDDPVCSVVSSVVSSVVVVVVCVVPPPPPPPPPPPD

Sequence (108 aa):
MADKKDAQVMLAALREEIPIPYAQEKYVLRGIMKGLERLEKQKAPEAGTSKGKHMADKKDAQVMLAALREEIPIPYAQEKYVLRGIMKGLERLEKQKAPEAGTSKGKH

Organism: Anaerostipes caccae (strain DSM 14662 / CCUG 47493 / JCM 13470 / NCIMB 13811 / L1-92) (NCBI:txid411490)